Protein AF-A0A6J5XUC8-F1 (afdb_monomer_lite)

Foldseek 3Di:
DDDDDPPPPPDDPPPDPPCPPPDDDDDDDPPDDPVVVVVVVVVVVVVVPPPQDPVNVVVVVVVVVVVVVVVVVVVVQVVCVVVVHHDDDDPPDDDPPDDDVVVDPPPDDDDD

Secondary structure (DSSP, 8-state):
-----TTGGG--TT---S-GGGSPPPPPPTT--HHHHHHHHHHHHHHHTTTS-HHHHHHHHHHHHHHHHHHHHHHHHHHHHHTT-----------TT---TTTS-TT-PPP-

Sequence (112 aa):
MAEWSTEFAKLMAGYFDPNPESKPALPVPVDMDEWEIETIFQAPAGLASTRKGKKAKRKAREKQLQEATRLVSLQKTRELKVAGIDVLQQPKTKSKRIIDYNAEIPFQRKPP

pLDDT: mean 75.25, std 16.05, range [37.28, 95.38]

Radius of gyration: 29.8 Å; chains: 1; bounding box: 40×54×84 Å

Organism: Prunus armeniaca (NCBI:txid36596)

Structure (mmCIF, N/CA/C/O backbone):
data_AF-A0A6J5XUC8-F1
#
_entry.id   AF-A0A6J5XUC8-F1
#
loop_
_atom_site.group_PDB
_atom_site.id
_atom_site.type_symbol
_atom_site.label_atom_id
_atom_site.label_alt_id
_atom_site.label_comp_id
_atom_site.label_asym_id
_atom_site.label_entity_id
_atom_site.label_seq_id
_atom_site.pdbx_PDB_ins_code
_atom_site.Cartn_x
_atom_site.Cartn_y
_atom_site.Cartn_z
_atom_site.occupancy
_atom_site.B_iso_or_equiv
_atom_site.auth_seq_id
_atom_site.auth_comp_id
_atom_site.auth_asym_id
_atom_site.auth_atom_id
_atom_site.pdbx_PDB_model_num
ATOM 1 N N . MET A 1 1 ? -14.343 9.794 -62.462 1.00 41.28 1 MET A N 1
ATOM 2 C CA . MET A 1 1 ? -13.387 8.905 -63.153 1.00 41.28 1 MET A CA 1
ATOM 3 C C . MET A 1 1 ? -12.024 9.572 -63.166 1.00 41.28 1 MET A C 1
ATOM 5 O O . MET A 1 1 ? -11.868 10.532 -63.905 1.00 41.28 1 MET A O 1
ATOM 9 N N . ALA A 1 2 ? -11.115 9.108 -62.305 1.00 39.38 2 ALA A N 1
ATOM 10 C CA . ALA A 1 2 ? -9.658 9.062 -62.489 1.00 39.38 2 ALA A CA 1
ATOM 11 C C . ALA A 1 2 ? -9.033 8.702 -61.129 1.00 39.38 2 ALA A C 1
ATOM 13 O O . ALA A 1 2 ? -8.595 9.564 -60.374 1.00 39.38 2 ALA A O 1
ATOM 14 N N . GLU A 1 3 ? -9.069 7.411 -60.800 1.00 50.59 3 GLU A N 1
ATOM 15 C CA . GLU A 1 3 ? -8.196 6.814 -59.790 1.00 50.59 3 GLU A CA 1
ATOM 16 C C . GLU A 1 3 ? -6.761 6.890 -60.320 1.00 50.59 3 GLU A C 1
ATOM 18 O O . GLU A 1 3 ? -6.435 6.198 -61.279 1.00 50.59 3 GLU A O 1
ATOM 23 N N . TRP A 1 4 ? -5.912 7.742 -59.743 1.00 39.69 4 TRP A N 1
ATOM 24 C CA . TRP A 1 4 ? -4.474 7.729 -60.018 1.00 39.69 4 TRP A CA 1
ATOM 25 C C . TRP A 1 4 ? -3.672 7.858 -58.716 1.00 39.69 4 TRP A C 1
ATOM 27 O O . TRP A 1 4 ? -3.433 8.940 -58.195 1.00 39.69 4 TRP A O 1
ATOM 37 N N . SER A 1 5 ? -3.253 6.684 -58.238 1.00 44.09 5 SER A N 1
ATOM 38 C CA . SER A 1 5 ? -1.907 6.374 -57.745 1.00 44.09 5 SER A CA 1
ATOM 39 C C . SER A 1 5 ? -1.366 7.122 -56.515 1.00 44.09 5 SER A C 1
ATOM 41 O O . SER A 1 5 ? -0.473 7.967 -56.601 1.00 44.09 5 SER A O 1
ATOM 43 N N . THR A 1 6 ? -1.752 6.633 -55.338 1.00 44.62 6 THR A N 1
ATOM 44 C CA . THR A 1 6 ? -1.074 6.843 -54.043 1.00 44.62 6 THR A CA 1
ATOM 45 C C . THR A 1 6 ? 0.331 6.206 -53.951 1.00 44.62 6 THR A C 1
ATOM 47 O O . THR A 1 6 ? 0.998 6.343 -52.931 1.00 44.62 6 THR A O 1
ATOM 50 N N . GLU A 1 7 ? 0.812 5.538 -55.006 1.00 45.25 7 GLU A N 1
ATOM 51 C CA . GLU A 1 7 ? 2.111 4.837 -55.069 1.00 45.25 7 GLU A CA 1
ATOM 52 C C . GLU A 1 7 ? 3.305 5.740 -55.450 1.00 45.25 7 GLU A C 1
ATOM 54 O O . GLU A 1 7 ? 4.456 5.362 -55.251 1.00 45.25 7 GLU A O 1
ATOM 59 N N . PHE A 1 8 ? 3.073 6.961 -55.952 1.00 37.28 8 PHE A N 1
ATOM 60 C CA . PHE A 1 8 ? 4.156 7.841 -56.436 1.00 37.28 8 PHE A CA 1
ATOM 61 C C . PHE A 1 8 ? 4.768 8.761 -55.364 1.00 37.28 8 PHE A C 1
ATOM 63 O O . PHE A 1 8 ? 5.811 9.373 -55.590 1.00 37.28 8 PHE A O 1
ATOM 70 N N . ALA A 1 9 ? 4.180 8.835 -54.167 1.00 49.06 9 ALA A N 1
ATOM 71 C CA . ALA A 1 9 ? 4.661 9.694 -53.077 1.00 49.06 9 ALA A CA 1
ATOM 72 C C . ALA A 1 9 ? 5.883 9.127 -52.318 1.00 49.06 9 ALA A C 1
ATOM 74 O O . ALA A 1 9 ? 6.260 9.648 -51.271 1.00 49.06 9 ALA A O 1
ATOM 75 N N . LYS A 1 10 ? 6.503 8.050 -52.818 1.00 52.94 10 LYS A N 1
ATOM 76 C CA . LYS A 1 10 ? 7.591 7.325 -52.140 1.00 52.94 10 LYS A CA 1
ATOM 77 C C . LYS A 1 10 ? 9.001 7.718 -52.608 1.00 52.94 10 LYS A C 1
ATOM 79 O O . LYS A 1 10 ? 9.976 7.229 -52.049 1.00 52.94 10 LYS A O 1
ATOM 84 N N . LEU A 1 11 ? 9.126 8.592 -53.614 1.00 48.28 11 LEU A N 1
ATOM 85 C CA . LEU A 1 11 ? 10.400 8.879 -54.298 1.00 48.28 11 LEU A CA 1
ATOM 86 C C . LEU A 1 11 ? 10.704 10.382 -54.482 1.00 48.28 11 LEU A C 1
ATOM 88 O O . LEU A 1 11 ? 11.410 10.756 -55.413 1.00 48.28 11 LEU A O 1
ATOM 92 N N . MET A 1 12 ? 10.213 11.266 -53.604 1.00 51.94 12 MET A N 1
ATOM 93 C CA . MET A 1 12 ? 10.657 12.670 -53.599 1.00 51.94 12 MET A CA 1
ATOM 94 C C . MET A 1 12 ? 11.862 12.845 -52.670 1.00 51.94 12 MET A C 1
ATOM 96 O O . MET A 1 12 ? 11.746 12.741 -51.446 1.00 51.94 12 MET A O 1
ATOM 100 N N . ALA A 1 13 ? 13.028 13.118 -53.259 1.00 45.09 13 ALA A N 1
ATOM 101 C CA . ALA A 1 13 ? 14.240 13.474 -52.530 1.00 45.09 13 ALA A CA 1
ATOM 102 C C . ALA A 1 13 ? 13.976 14.724 -51.668 1.00 45.09 13 ALA A C 1
ATOM 104 O O . ALA A 1 13 ? 13.758 15.811 -52.196 1.00 45.09 13 ALA A O 1
ATOM 105 N N . GLY A 1 14 ? 13.953 14.554 -50.342 1.00 55.50 14 GLY A N 1
ATOM 106 C CA . GLY A 1 14 ? 13.719 15.635 -49.375 1.00 55.50 14 GLY A CA 1
ATOM 107 C C . GLY A 1 14 ? 12.520 15.442 -48.443 1.00 55.50 14 GLY A C 1
ATOM 108 O O . GLY A 1 14 ? 12.398 16.186 -47.474 1.00 55.50 14 GLY A O 1
ATOM 109 N N . TYR A 1 15 ? 11.675 14.426 -48.651 1.00 56.56 15 TYR A N 1
ATOM 110 C CA . TYR A 1 15 ? 10.653 14.042 -47.668 1.00 56.56 15 TYR A CA 1
ATOM 111 C C . TYR A 1 15 ? 11.282 13.172 -46.565 1.00 56.56 15 TYR A C 1
ATOM 113 O O . TYR A 1 15 ? 11.052 11.966 -46.479 1.00 56.56 15 TYR A O 1
ATOM 121 N N . PHE A 1 16 ? 12.163 13.773 -45.758 1.00 54.66 16 PHE A N 1
ATOM 122 C CA . PHE A 1 16 ? 12.664 13.138 -44.542 1.00 54.66 16 PHE A CA 1
ATOM 123 C C . PHE A 1 16 ? 11.548 13.192 -43.505 1.00 54.66 16 PHE A C 1
ATOM 125 O O . PHE A 1 16 ? 11.158 14.269 -43.057 1.00 54.66 16 PHE A O 1
ATOM 132 N N . ASP A 1 17 ? 11.007 12.028 -43.167 1.00 62.88 17 ASP A N 1
ATOM 133 C CA . ASP A 1 17 ? 10.055 11.902 -42.075 1.00 62.88 17 ASP A CA 1
ATOM 134 C C . ASP A 1 17 ? 10.714 12.423 -40.786 1.00 62.88 17 ASP A C 1
ATOM 136 O O . ASP A 1 17 ? 11.730 11.863 -40.368 1.00 62.88 17 ASP A O 1
ATOM 140 N N . PRO A 1 18 ? 10.197 13.496 -40.165 1.00 69.81 18 PRO A N 1
ATOM 141 C CA . PRO A 1 18 ? 10.820 14.098 -38.994 1.00 69.81 18 PRO A CA 1
ATOM 142 C C . PRO A 1 18 ? 10.762 13.191 -37.760 1.00 69.81 18 PRO A C 1
ATOM 144 O O . PRO A 1 18 ? 11.420 13.493 -36.766 1.00 69.81 18 PRO A O 1
ATOM 147 N N . ASN A 1 19 ? 9.985 12.101 -37.787 1.00 60.03 19 ASN A N 1
ATOM 148 C CA . ASN A 1 19 ? 9.899 11.179 -36.665 1.00 60.03 19 ASN A CA 1
ATOM 149 C C . ASN A 1 19 ? 9.758 9.713 -37.115 1.00 60.03 19 ASN A C 1
ATOM 151 O O . ASN A 1 19 ? 8.695 9.100 -36.958 1.00 60.03 19 ASN A O 1
ATOM 155 N N . PRO A 1 20 ? 10.844 9.107 -37.630 1.00 64.19 20 PRO A N 1
ATOM 156 C CA . PRO A 1 20 ? 10.831 7.707 -38.045 1.00 64.19 20 PRO A CA 1
ATOM 157 C C . PRO A 1 20 ? 10.604 6.745 -36.866 1.00 64.19 20 PRO A C 1
ATOM 159 O O . PRO A 1 20 ? 10.144 5.626 -37.079 1.00 64.19 20 PRO A O 1
ATOM 162 N N . GLU A 1 21 ? 10.863 7.182 -35.629 1.00 62.22 21 GLU A N 1
ATOM 163 C CA . GLU A 1 21 ? 10.675 6.399 -34.400 1.00 62.22 21 GLU A CA 1
ATOM 164 C C . GLU A 1 21 ? 9.201 6.252 -33.980 1.00 62.22 21 GLU A C 1
ATOM 166 O O . GLU A 1 21 ? 8.880 5.401 -33.154 1.00 62.22 21 GLU A O 1
ATOM 171 N N . SER A 1 22 ? 8.288 7.053 -34.545 1.00 65.62 22 SER A N 1
ATOM 172 C CA . SER A 1 22 ? 6.847 6.990 -34.236 1.00 65.62 22 SER A CA 1
ATOM 173 C C . SER A 1 22 ? 6.059 6.033 -35.131 1.00 65.62 22 SER A C 1
ATOM 175 O O . SER A 1 22 ? 4.848 5.880 -34.956 1.00 65.62 22 SER A O 1
ATOM 177 N N . LYS A 1 23 ? 6.715 5.386 -36.099 1.00 66.75 23 LYS A N 1
ATOM 178 C CA . LYS A 1 23 ? 6.055 4.391 -36.945 1.00 66.75 23 LYS A CA 1
ATOM 179 C C . LYS A 1 23 ? 5.795 3.121 -36.138 1.00 66.75 23 LYS A C 1
ATOM 181 O O . LYS A 1 23 ? 6.697 2.659 -35.438 1.00 66.75 23 LYS A O 1
ATOM 186 N N . PRO A 1 24 ? 4.592 2.525 -36.238 1.00 71.25 24 PRO A N 1
ATOM 187 C CA . PRO A 1 24 ? 4.383 1.194 -35.693 1.00 71.25 24 PRO A CA 1
ATOM 188 C C . PRO A 1 24 ? 5.375 0.230 -36.349 1.00 71.25 24 PRO A C 1
ATOM 190 O O . PRO A 1 24 ? 5.679 0.358 -37.538 1.00 71.25 24 PRO A O 1
ATOM 193 N N . ALA A 1 25 ? 5.883 -0.724 -35.568 1.00 72.38 25 ALA A N 1
ATOM 194 C CA . ALA A 1 25 ? 6.744 -1.767 -36.102 1.00 72.38 25 ALA A CA 1
ATOM 195 C C . ALA A 1 25 ? 6.025 -2.479 -37.255 1.00 72.38 25 ALA A C 1
ATOM 197 O O . ALA A 1 25 ? 4.829 -2.770 -37.165 1.00 72.38 25 ALA A O 1
ATOM 198 N N . LEU A 1 26 ? 6.756 -2.745 -38.338 1.00 73.12 26 LEU A N 1
ATOM 199 C CA . LEU A 1 26 ? 6.235 -3.578 -39.412 1.00 73.12 26 LEU A CA 1
ATOM 200 C C . LEU A 1 26 ? 5.851 -4.949 -38.829 1.00 73.12 26 LEU A C 1
ATOM 202 O O . LEU A 1 26 ? 6.576 -5.457 -37.967 1.00 73.12 26 LEU A O 1
ATOM 206 N N . PRO A 1 27 ? 4.715 -5.534 -39.253 1.00 73.44 27 PRO A N 1
ATOM 207 C CA . PRO A 1 27 ? 4.323 -6.858 -38.797 1.00 73.44 27 PRO A CA 1
ATOM 208 C C . PRO A 1 27 ? 5.420 -7.864 -39.151 1.00 73.44 27 PRO A C 1
ATOM 210 O O . PRO A 1 27 ? 5.998 -7.811 -40.238 1.00 73.44 27 PRO A O 1
ATOM 213 N N . VAL A 1 28 ? 5.716 -8.758 -38.207 1.00 65.69 28 VAL A N 1
ATOM 214 C CA . VAL A 1 28 ? 6.711 -9.820 -38.391 1.00 65.69 28 VAL A CA 1
ATOM 215 C C . VAL A 1 28 ? 6.269 -10.709 -39.569 1.00 65.69 28 VAL A C 1
ATOM 217 O O . VAL A 1 28 ? 5.074 -11.008 -39.660 1.00 65.69 28 VAL A O 1
ATOM 220 N N . PRO A 1 29 ? 7.174 -11.113 -40.482 1.00 73.69 29 PRO A N 1
ATOM 221 C CA . PRO A 1 29 ? 6.845 -12.059 -41.545 1.00 73.69 29 PRO A CA 1
ATOM 222 C C . PRO A 1 29 ? 6.242 -13.347 -40.972 1.00 73.69 29 PRO A C 1
ATOM 224 O O . PRO A 1 29 ? 6.698 -13.844 -39.945 1.00 73.69 29 PRO A O 1
ATOM 227 N N . VAL A 1 30 ? 5.208 -13.871 -41.631 1.00 67.38 30 VAL A N 1
ATOM 228 C CA . VAL A 1 30 ? 4.435 -15.037 -41.159 1.00 67.38 30 VAL A CA 1
ATOM 229 C C . VAL A 1 30 ? 5.283 -16.318 -41.125 1.00 67.38 30 VAL A C 1
ATOM 231 O O . VAL A 1 30 ? 5.032 -17.183 -40.293 1.00 67.38 30 VAL A O 1
ATOM 234 N N . ASP A 1 31 ? 6.326 -16.387 -41.956 1.00 75.75 31 ASP A N 1
ATOM 235 C CA . ASP A 1 31 ? 7.178 -17.567 -42.151 1.00 75.75 31 ASP A CA 1
ATOM 236 C C . ASP A 1 31 ? 8.560 -17.411 -41.482 1.00 75.75 31 ASP A C 1
ATOM 238 O O . ASP A 1 31 ? 9.588 -17.742 -42.067 1.00 75.75 31 ASP A O 1
ATOM 242 N N . MET A 1 32 ? 8.607 -16.824 -40.282 1.00 71.56 32 MET A N 1
ATOM 243 C CA . MET A 1 32 ? 9.825 -16.786 -39.459 1.00 71.56 32 MET A CA 1
ATOM 244 C C . MET A 1 32 ? 9.962 -18.084 -38.655 1.00 71.56 32 MET A C 1
ATOM 246 O O . MET A 1 32 ? 8.973 -18.590 -38.124 1.00 71.56 32 MET A O 1
ATOM 250 N N . ASP A 1 33 ? 11.184 -18.601 -38.517 1.00 82.25 33 ASP A N 1
ATOM 251 C CA . ASP A 1 33 ? 11.442 -19.813 -37.733 1.00 82.25 33 ASP A CA 1
ATOM 252 C C . ASP A 1 33 ? 11.101 -19.601 -36.244 1.00 82.25 33 ASP A C 1
ATOM 254 O O . ASP A 1 33 ? 11.328 -18.528 -35.674 1.00 82.25 33 ASP A O 1
ATOM 258 N N . GLU A 1 34 ? 10.588 -20.643 -35.578 1.00 77.44 34 GLU A N 1
ATOM 259 C CA . GLU A 1 34 ? 10.074 -20.578 -34.195 1.00 77.44 34 GLU A CA 1
ATOM 260 C C . GLU A 1 34 ? 11.090 -19.996 -33.190 1.00 77.44 34 GLU A C 1
ATOM 262 O O . GLU A 1 34 ? 10.720 -19.252 -32.279 1.00 77.44 34 GLU A O 1
ATOM 267 N N . TRP A 1 35 ? 12.383 -20.268 -33.389 1.00 79.44 35 TRP A N 1
ATOM 268 C CA . TRP A 1 35 ? 13.465 -19.765 -32.537 1.00 79.44 35 TRP A CA 1
ATOM 269 C C . TRP A 1 35 ? 13.742 -18.259 -32.719 1.00 79.44 35 TRP A C 1
ATOM 271 O O . TRP A 1 35 ? 14.068 -17.553 -31.758 1.00 79.44 35 TRP A O 1
ATOM 281 N N . GLU A 1 36 ? 13.576 -17.730 -33.933 1.00 75.25 36 GLU A N 1
ATOM 282 C CA . GLU A 1 36 ? 13.757 -16.302 -34.222 1.00 75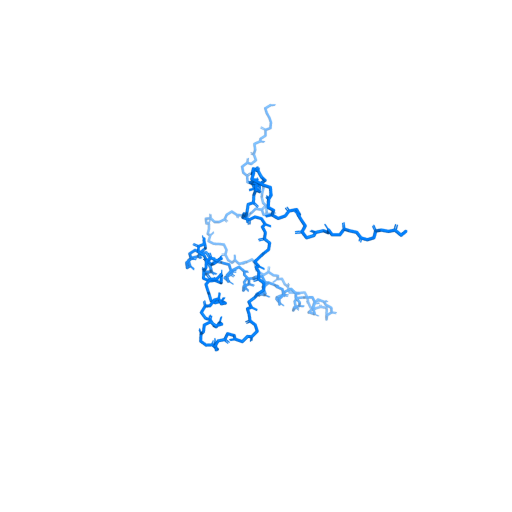.25 36 GLU A CA 1
ATOM 283 C C . GLU A 1 36 ? 12.561 -15.481 -33.740 1.00 75.25 36 GLU A C 1
ATOM 285 O O . GLU A 1 36 ? 12.726 -14.403 -33.160 1.00 75.25 36 GLU A O 1
ATOM 290 N N . ILE A 1 37 ? 11.358 -16.037 -33.901 1.00 77.81 37 ILE A N 1
ATOM 291 C CA . ILE A 1 37 ? 10.114 -15.520 -33.331 1.00 77.81 37 ILE A CA 1
ATOM 292 C C . ILE A 1 37 ? 10.273 -15.346 -31.815 1.00 77.81 37 ILE A C 1
ATOM 294 O O . ILE A 1 37 ? 10.100 -14.238 -31.300 1.00 77.81 37 ILE A O 1
ATOM 298 N N . GLU A 1 38 ? 10.662 -16.400 -31.091 1.00 74.44 38 GLU A N 1
ATOM 299 C CA . GLU A 1 38 ? 10.829 -16.354 -29.632 1.00 74.44 38 GLU A CA 1
ATOM 300 C C . GLU A 1 38 ? 11.860 -15.296 -29.200 1.00 74.44 38 GLU A C 1
ATOM 302 O O . GLU A 1 38 ? 11.624 -14.524 -28.263 1.00 74.44 38 GLU A O 1
ATOM 307 N N . THR A 1 39 ? 12.961 -15.183 -29.943 1.00 82.19 39 THR A N 1
ATOM 308 C CA . THR A 1 39 ? 14.026 -14.205 -29.687 1.00 82.19 39 THR A CA 1
ATOM 309 C C . THR A 1 39 ? 13.543 -12.759 -29.868 1.00 82.19 39 THR A C 1
ATOM 311 O O . THR A 1 39 ? 13.796 -11.901 -29.012 1.00 82.19 39 THR A O 1
ATOM 314 N N . ILE A 1 40 ? 12.794 -12.470 -30.937 1.00 72.94 40 ILE A N 1
ATOM 315 C CA . ILE A 1 40 ? 12.254 -11.129 -31.217 1.00 72.94 40 ILE A CA 1
ATOM 316 C C . ILE A 1 40 ? 11.184 -10.734 -30.199 1.00 72.94 40 ILE A C 1
ATOM 318 O O . ILE A 1 40 ? 11.161 -9.582 -29.769 1.00 72.94 40 ILE A O 1
ATOM 322 N N . PHE A 1 41 ? 10.333 -11.663 -29.758 1.00 69.38 41 PHE A N 1
ATOM 323 C CA . PHE A 1 41 ? 9.325 -11.387 -28.729 1.00 69.38 41 PHE A CA 1
ATOM 324 C C . PHE A 1 41 ? 9.927 -11.201 -27.329 1.00 69.38 41 PHE A C 1
ATOM 326 O O . PHE A 1 41 ? 9.391 -10.443 -26.511 1.00 69.38 41 PHE A O 1
ATOM 333 N N . GLN A 1 42 ? 11.072 -11.823 -27.046 1.00 70.19 42 GLN A N 1
ATOM 334 C CA . GLN A 1 42 ? 11.768 -1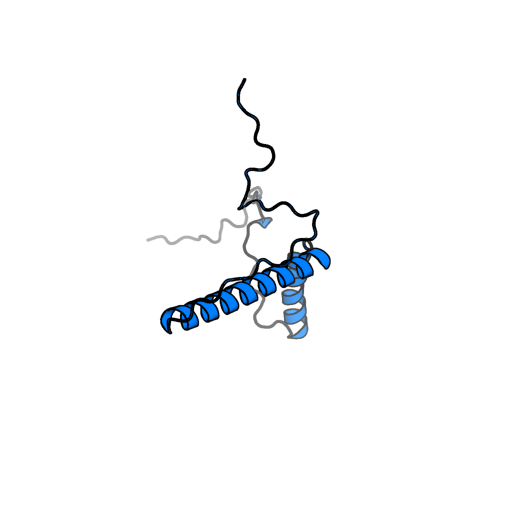1.679 -25.770 1.00 70.19 42 GLN A CA 1
ATOM 335 C C . GLN A 1 42 ? 12.491 -10.327 -25.626 1.00 70.19 42 GLN A C 1
ATOM 337 O O . GLN A 1 42 ? 12.522 -9.756 -24.529 1.00 70.19 42 GLN A O 1
ATOM 342 N N . ALA A 1 43 ? 13.022 -9.772 -26.718 1.00 66.56 43 ALA A N 1
ATOM 343 C CA . ALA A 1 43 ? 13.748 -8.500 -26.730 1.00 66.56 43 ALA A CA 1
ATOM 344 C C . ALA A 1 43 ? 12.962 -7.289 -26.154 1.00 66.56 43 ALA A C 1
ATOM 346 O O . ALA A 1 43 ? 13.489 -6.623 -25.252 1.00 66.56 43 ALA A O 1
ATOM 347 N N . PRO A 1 44 ? 11.706 -6.992 -26.560 1.00 64.88 44 PRO A N 1
ATOM 348 C CA . PRO A 1 44 ? 10.939 -5.867 -26.021 1.00 64.88 44 PRO A CA 1
ATOM 349 C C . PRO A 1 44 ? 10.516 -6.097 -24.567 1.00 64.88 44 PRO A C 1
ATOM 351 O O . PRO A 1 44 ? 10.512 -5.153 -23.776 1.00 64.88 44 PRO A O 1
ATOM 354 N N . ALA A 1 45 ? 10.218 -7.340 -24.173 1.00 62.41 45 ALA A N 1
ATOM 355 C CA . ALA A 1 45 ? 9.906 -7.684 -22.785 1.00 62.41 45 ALA A CA 1
ATOM 356 C C . ALA A 1 45 ? 11.120 -7.462 -21.864 1.00 62.41 45 ALA A C 1
ATOM 358 O O . ALA A 1 45 ? 10.984 -6.919 -20.762 1.00 62.41 45 ALA A O 1
ATOM 359 N N . GLY A 1 46 ? 12.318 -7.816 -22.341 1.00 64.31 46 GLY A N 1
ATOM 360 C CA . GLY A 1 46 ? 13.589 -7.521 -21.688 1.00 64.31 46 GLY A CA 1
ATOM 361 C C . GLY A 1 46 ? 13.797 -6.018 -21.525 1.00 64.31 46 GLY A C 1
ATOM 362 O O . GLY A 1 46 ? 13.960 -5.554 -20.393 1.00 64.31 46 GLY A O 1
ATOM 363 N N . LEU A 1 47 ? 13.692 -5.256 -22.619 1.00 60.56 47 LEU A N 1
ATOM 364 C CA . LEU A 1 47 ? 13.935 -3.811 -22.661 1.00 60.56 47 LEU A CA 1
ATOM 365 C C . LEU A 1 47 ? 12.921 -3.009 -21.826 1.00 60.56 47 LEU A C 1
ATOM 367 O O . LEU A 1 47 ? 13.314 -2.153 -21.034 1.00 60.56 47 LEU A O 1
ATOM 371 N N . ALA A 1 48 ? 11.628 -3.340 -21.890 1.00 61.81 48 ALA A N 1
ATOM 372 C CA . ALA A 1 48 ? 10.581 -2.713 -21.076 1.00 61.81 48 ALA A CA 1
ATOM 373 C C . ALA A 1 48 ? 10.758 -2.987 -19.570 1.00 61.81 48 ALA A C 1
ATOM 375 O O . ALA A 1 48 ? 10.288 -2.231 -18.714 1.00 61.81 48 ALA A O 1
ATOM 376 N N . SER A 1 49 ? 11.478 -4.057 -19.224 1.00 60.59 49 SER A N 1
ATOM 377 C CA . SER A 1 49 ? 11.765 -4.420 -17.840 1.00 60.59 49 SER A CA 1
ATOM 378 C C . SER A 1 49 ? 12.985 -3.701 -17.234 1.00 60.59 49 SER A C 1
ATOM 380 O O . SER A 1 49 ? 13.218 -3.833 -16.027 1.00 60.59 49 SER A O 1
ATOM 382 N N . THR A 1 50 ? 13.731 -2.908 -18.019 1.00 59.09 50 THR A N 1
ATOM 383 C CA . THR A 1 50 ? 15.073 -2.403 -17.653 1.00 59.09 50 THR A CA 1
ATOM 384 C C . THR A 1 50 ? 15.117 -1.239 -16.665 1.00 59.09 50 THR A C 1
ATOM 386 O O . THR A 1 50 ? 16.164 -1.012 -16.065 1.00 59.09 50 THR A O 1
ATOM 389 N N . ARG A 1 51 ? 14.019 -0.524 -16.382 1.00 56.44 51 ARG A N 1
ATOM 390 C CA . ARG A 1 51 ? 14.083 0.610 -15.428 1.00 56.44 51 ARG A CA 1
ATOM 391 C C . ARG A 1 51 ? 13.763 0.244 -13.974 1.00 56.44 51 ARG A C 1
ATOM 393 O O . ARG A 1 51 ? 14.057 1.010 -13.059 1.00 56.44 51 ARG A O 1
ATOM 400 N N . LYS A 1 52 ? 13.162 -0.926 -13.721 1.00 67.88 52 LYS A N 1
ATOM 401 C CA . LYS A 1 52 ? 12.780 -1.374 -12.368 1.00 67.88 52 LYS A CA 1
ATOM 402 C C . LYS A 1 52 ? 13.682 -2.526 -11.921 1.00 67.88 52 LYS A C 1
ATOM 404 O O . LYS A 1 52 ? 13.441 -3.681 -12.260 1.00 67.88 52 LYS A O 1
ATOM 409 N N . GLY A 1 53 ? 14.698 -2.220 -11.111 1.00 81.94 53 GLY A N 1
ATOM 410 C CA . GLY A 1 53 ? 15.597 -3.228 -10.531 1.00 81.94 53 GLY A CA 1
ATOM 411 C C . GLY A 1 53 ? 14.894 -4.238 -9.604 1.00 81.94 53 GLY A C 1
ATOM 412 O O . GLY A 1 53 ? 13.735 -4.059 -9.219 1.00 81.94 53 GLY A O 1
ATOM 413 N N . LYS A 1 54 ? 15.614 -5.289 -9.172 1.00 86.94 54 LYS A N 1
ATOM 414 C CA . LYS A 1 54 ? 15.094 -6.379 -8.307 1.00 86.94 54 LYS A CA 1
ATOM 415 C C . LYS A 1 54 ? 14.342 -5.867 -7.072 1.00 86.94 54 LYS A C 1
ATOM 417 O O . LYS A 1 54 ? 13.293 -6.401 -6.720 1.00 86.94 54 LYS A O 1
ATOM 422 N N . LYS A 1 55 ? 14.842 -4.797 -6.443 1.00 90.94 55 LYS A N 1
ATOM 423 C CA . LYS A 1 55 ? 14.195 -4.160 -5.284 1.00 90.94 55 LYS A CA 1
ATOM 424 C C . LYS A 1 55 ? 12.840 -3.538 -5.633 1.00 90.94 55 LYS A C 1
ATOM 426 O O . LYS A 1 55 ? 11.892 -3.721 -4.879 1.00 90.94 55 LYS A O 1
ATOM 431 N N . ALA A 1 56 ? 12.725 -2.860 -6.775 1.00 87.50 56 ALA A N 1
ATOM 432 C CA . ALA A 1 56 ? 11.471 -2.248 -7.211 1.00 87.50 56 ALA A CA 1
ATOM 433 C C . ALA A 1 56 ? 10.413 -3.311 -7.542 1.00 87.50 56 ALA A C 1
ATOM 435 O O . ALA A 1 56 ? 9.277 -3.201 -7.084 1.00 87.50 56 ALA A O 1
ATOM 436 N N . LYS A 1 57 ? 10.798 -4.383 -8.253 1.00 86.69 57 LYS A N 1
ATOM 437 C CA . LYS A 1 57 ? 9.905 -5.524 -8.525 1.00 86.69 57 LYS A CA 1
ATOM 438 C C . LYS A 1 57 ? 9.453 -6.205 -7.227 1.00 86.69 57 LYS A C 1
ATOM 440 O O . LYS A 1 57 ? 8.261 -6.437 -7.037 1.00 86.69 57 LYS A O 1
ATOM 445 N N . ARG A 1 58 ? 10.379 -6.445 -6.288 1.00 88.88 58 ARG A N 1
ATOM 446 C CA . ARG A 1 58 ? 10.060 -7.000 -4.962 1.00 88.88 58 ARG A CA 1
ATOM 447 C C . ARG A 1 58 ? 9.087 -6.108 -4.190 1.00 88.88 58 ARG A C 1
ATOM 449 O O . ARG A 1 58 ? 8.091 -6.612 -3.686 1.00 88.88 58 ARG A O 1
ATOM 456 N N . LYS A 1 59 ? 9.332 -4.795 -4.144 1.00 91.94 59 LYS A N 1
ATOM 457 C CA . LYS A 1 59 ? 8.468 -3.851 -3.425 1.00 91.94 59 LYS A CA 1
ATOM 458 C C . LYS A 1 59 ? 7.071 -3.758 -4.039 1.00 91.94 59 LYS A C 1
ATOM 460 O O . LYS A 1 59 ? 6.095 -3.686 -3.299 1.00 91.94 59 LYS A O 1
ATOM 465 N N . ALA A 1 60 ? 6.966 -3.801 -5.368 1.00 88.56 60 ALA A N 1
ATOM 466 C CA . ALA A 1 60 ? 5.681 -3.844 -6.064 1.00 88.56 60 ALA A CA 1
ATOM 467 C C . ALA A 1 60 ? 4.891 -5.115 -5.713 1.00 88.56 60 ALA A C 1
ATOM 469 O O . ALA A 1 60 ? 3.711 -5.025 -5.383 1.00 88.56 60 ALA A O 1
ATOM 470 N N . ARG A 1 61 ? 5.557 -6.278 -5.686 1.00 91.88 61 ARG A N 1
ATOM 471 C CA . ARG A 1 61 ? 4.937 -7.545 -5.269 1.00 91.88 61 ARG A CA 1
ATOM 472 C C . ARG A 1 61 ? 4.497 -7.521 -3.804 1.00 91.88 61 ARG A C 1
ATOM 474 O O . ARG A 1 61 ? 3.386 -7.930 -3.494 1.00 91.88 61 ARG A O 1
ATOM 481 N N . GLU A 1 62 ? 5.339 -7.023 -2.900 1.00 92.12 62 GLU A N 1
ATOM 482 C CA . GLU A 1 62 ? 4.991 -6.873 -1.479 1.00 92.12 62 GLU A CA 1
ATOM 483 C C . GLU A 1 62 ? 3.773 -5.956 -1.288 1.00 92.12 62 GLU A C 1
ATOM 485 O O . GLU A 1 62 ? 2.891 -6.271 -0.491 1.00 92.12 62 GLU A O 1
ATOM 490 N N . LYS A 1 63 ? 3.681 -4.864 -2.060 1.00 92.69 63 LYS A N 1
ATOM 491 C CA . LYS A 1 63 ? 2.523 -3.960 -2.054 1.00 92.69 63 LYS A CA 1
ATOM 492 C C . 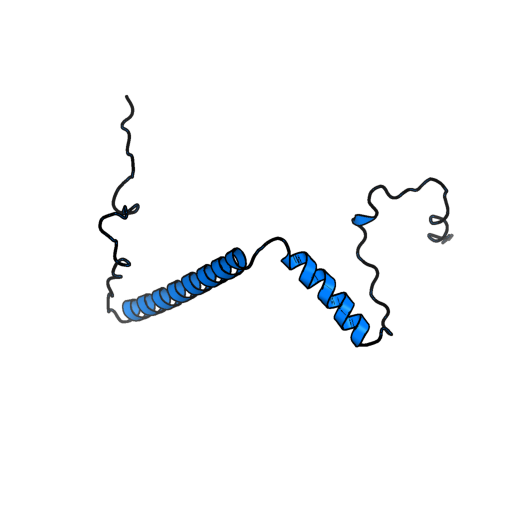LYS A 1 63 ? 1.242 -4.677 -2.492 1.00 92.69 63 LYS A C 1
ATOM 494 O O . LYS A 1 63 ? 0.242 -4.597 -1.786 1.00 92.69 63 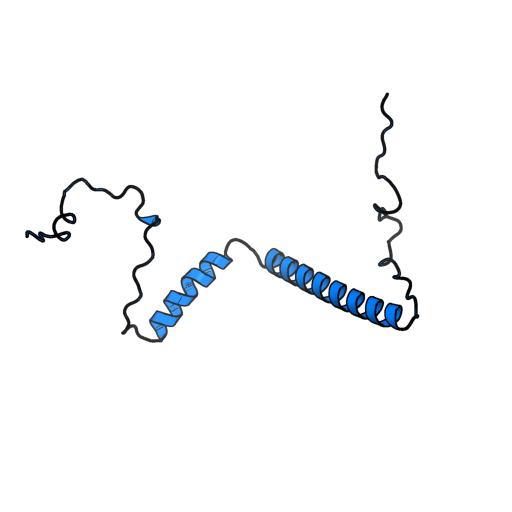LYS A O 1
ATOM 499 N N . GLN A 1 64 ? 1.290 -5.422 -3.595 1.00 93.19 64 GLN A N 1
ATOM 500 C CA . GLN A 1 64 ? 0.145 -6.200 -4.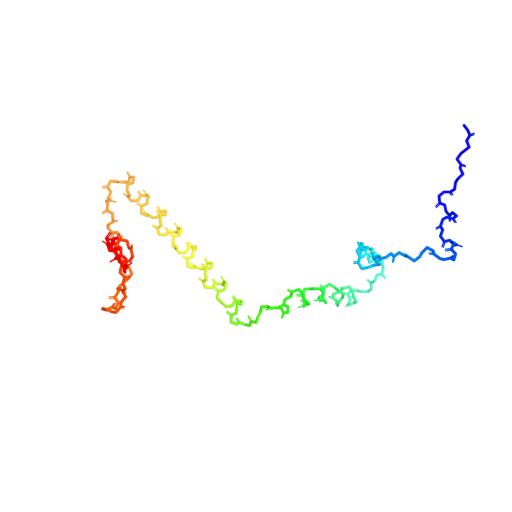086 1.00 93.19 64 GLN A CA 1
ATOM 501 C C . GLN A 1 64 ? -0.319 -7.246 -3.065 1.00 93.19 64 GLN A C 1
ATOM 503 O O . GLN A 1 64 ? -1.510 -7.358 -2.788 1.00 93.19 64 GLN A O 1
ATOM 508 N N . LEU A 1 65 ? 0.615 -7.975 -2.447 1.00 95.38 65 LEU A N 1
ATOM 509 C CA . LEU A 1 65 ? 0.292 -8.956 -1.405 1.00 95.38 65 LEU A CA 1
ATOM 510 C C . LEU A 1 65 ? -0.332 -8.296 -0.167 1.00 95.38 65 LEU A C 1
ATOM 512 O O . LEU A 1 65 ? -1.265 -8.842 0.425 1.00 95.38 65 LEU A O 1
ATOM 516 N N . GLN A 1 66 ? 0.149 -7.111 0.217 1.00 92.44 66 GLN A N 1
ATOM 517 C CA . GLN A 1 66 ? -0.408 -6.345 1.330 1.00 92.44 66 GLN A CA 1
ATOM 518 C C . GLN A 1 66 ? -1.837 -5.868 1.036 1.00 92.44 66 GLN A C 1
ATOM 520 O O . GLN A 1 66 ? -2.695 -5.939 1.918 1.00 92.44 66 GLN A O 1
ATOM 525 N N . GLU A 1 67 ? -2.100 -5.402 -0.185 1.00 93.81 67 GLU A N 1
ATOM 526 C CA . GLU A 1 67 ? -3.432 -4.994 -0.641 1.00 93.81 67 GLU A CA 1
ATOM 527 C C . GLU A 1 67 ? -4.397 -6.182 -0.683 1.00 93.81 67 GLU A C 1
ATOM 529 O O . GLU A 1 67 ? -5.477 -6.100 -0.101 1.00 93.81 67 GLU A O 1
ATOM 534 N N . ALA A 1 68 ? -3.980 -7.314 -1.257 1.00 94.38 68 ALA A N 1
ATOM 535 C CA . ALA A 1 68 ? -4.774 -8.540 -1.283 1.00 94.38 68 ALA A CA 1
ATOM 536 C C . ALA A 1 68 ? -5.132 -9.014 0.136 1.00 94.38 68 ALA A C 1
ATOM 538 O O . ALA A 1 68 ? -6.300 -9.242 0.446 1.00 94.38 68 ALA A O 1
ATOM 539 N N . THR A 1 69 ? -4.147 -9.064 1.040 1.00 93.94 69 THR A N 1
ATOM 540 C CA . THR A 1 69 ? -4.372 -9.431 2.449 1.00 93.94 69 THR A CA 1
ATOM 541 C C . THR A 1 69 ? -5.359 -8.483 3.133 1.00 93.94 69 THR A C 1
ATOM 543 O O . THR A 1 69 ? -6.229 -8.919 3.887 1.00 93.94 69 THR A O 1
ATOM 546 N N . ARG A 1 70 ? -5.255 -7.173 2.866 1.00 92.19 70 ARG A N 1
ATOM 547 C CA . ARG A 1 70 ? -6.181 -6.170 3.406 1.00 92.19 70 ARG A CA 1
ATOM 548 C C . ARG A 1 70 ? -7.606 -6.407 2.904 1.00 92.19 70 ARG A C 1
ATOM 550 O O . ARG A 1 70 ? -8.529 -6.358 3.713 1.00 92.19 70 ARG A O 1
ATOM 557 N N . LEU A 1 71 ? -7.790 -6.685 1.614 1.00 94.56 71 LEU A N 1
ATOM 558 C CA . LEU A 1 71 ? -9.108 -6.961 1.034 1.00 94.56 71 LEU A CA 1
ATOM 559 C C . LEU A 1 71 ? -9.757 -8.195 1.663 1.00 94.56 71 LEU A C 1
ATOM 561 O O . LEU A 1 71 ? -10.902 -8.111 2.101 1.00 94.56 71 LEU A O 1
ATOM 565 N N . VAL A 1 72 ? -9.001 -9.284 1.811 1.00 94.94 72 VAL A N 1
ATOM 566 C CA . VAL A 1 72 ? -9.481 -10.512 2.465 1.00 94.94 72 VAL A CA 1
ATOM 567 C C . VAL A 1 72 ? -9.881 -10.243 3.918 1.00 94.94 72 VAL A C 1
ATOM 569 O O . VA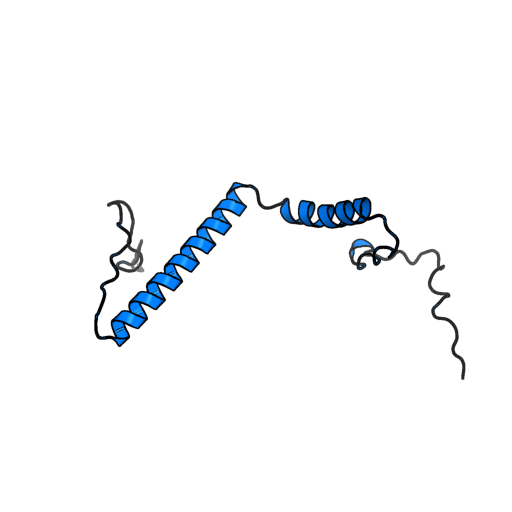L A 1 72 ? -10.963 -10.639 4.347 1.00 94.94 72 VAL A O 1
ATOM 572 N N . SER A 1 73 ? -9.060 -9.508 4.680 1.00 91.19 73 SER A N 1
ATOM 573 C CA . SER A 1 73 ? -9.418 -9.154 6.061 1.00 91.19 73 SER A CA 1
ATOM 574 C C . SER A 1 73 ? -10.696 -8.316 6.139 1.00 91.19 73 SER A C 1
ATOM 576 O O . SER A 1 73 ? -11.511 -8.530 7.031 1.00 91.19 73 SER A O 1
ATOM 578 N N . LEU A 1 74 ? -10.904 -7.402 5.184 1.00 92.12 74 LEU A N 1
ATOM 579 C CA . LEU A 1 74 ? -12.093 -6.558 5.143 1.00 92.12 74 LEU A CA 1
ATOM 580 C C . LEU A 1 74 ? -13.343 -7.369 4.815 1.00 92.12 74 LEU A C 1
ATOM 582 O O . LEU A 1 74 ? -14.359 -7.189 5.482 1.00 92.12 74 LEU A O 1
ATOM 586 N N . GLN A 1 75 ? -13.264 -8.268 3.834 1.00 95.12 75 GLN A N 1
ATOM 587 C CA . GLN A 1 75 ? -14.355 -9.186 3.502 1.00 95.12 75 GLN A CA 1
ATOM 588 C C . GLN A 1 75 ? -14.757 -10.010 4.726 1.00 95.12 75 GLN A C 1
ATOM 590 O O . GLN A 1 75 ? -15.907 -9.925 5.149 1.00 95.12 75 GLN A O 1
ATOM 595 N N . LYS A 1 76 ? -13.789 -10.646 5.398 1.00 93.69 76 LYS A N 1
ATOM 596 C CA . LYS A 1 76 ? -14.034 -11.394 6.639 1.00 93.69 76 LYS A CA 1
ATOM 597 C C . LYS A 1 76 ? -14.720 -10.543 7.712 1.00 93.69 76 LYS A C 1
ATOM 599 O O . LYS A 1 76 ? -15.680 -10.985 8.331 1.00 93.69 76 LYS A O 1
ATOM 604 N N . THR A 1 77 ? -14.252 -9.314 7.948 1.00 92.12 77 THR A N 1
ATOM 605 C CA . THR A 1 77 ? -14.890 -8.438 8.948 1.00 92.12 77 THR A CA 1
ATOM 606 C C . THR A 1 77 ? -16.302 -8.014 8.559 1.00 92.12 77 THR A C 1
ATOM 608 O O . THR A 1 77 ? -17.143 -7.865 9.437 1.00 92.12 77 THR A O 1
ATOM 611 N N . ARG A 1 78 ? -16.584 -7.832 7.263 1.00 94.00 78 ARG A N 1
ATOM 612 C CA . ARG A 1 78 ? -17.929 -7.491 6.782 1.00 94.00 78 ARG A CA 1
ATOM 613 C C . ARG A 1 78 ? -18.890 -8.654 6.979 1.00 94.00 78 ARG A C 1
ATOM 615 O O . ARG A 1 78 ? -19.982 -8.431 7.479 1.00 94.00 78 ARG A O 1
ATOM 622 N N . GLU A 1 79 ? -18.471 -9.870 6.643 1.00 94.25 79 GLU A N 1
ATOM 623 C CA . GLU A 1 79 ? -19.276 -11.082 6.835 1.00 94.25 79 GLU A CA 1
ATOM 624 C C . GLU A 1 79 ? -19.604 -11.313 8.314 1.00 94.25 79 GLU A C 1
ATOM 626 O O . GLU A 1 79 ? -20.761 -11.528 8.664 1.00 94.25 79 GLU A O 1
ATOM 631 N N . LEU A 1 80 ? -18.615 -11.171 9.201 1.00 94.44 80 LEU A N 1
ATOM 632 C CA . LEU A 1 80 ? -18.834 -11.285 10.647 1.00 94.44 80 LEU A CA 1
ATOM 633 C C . LEU A 1 80 ? -19.757 -10.186 11.184 1.00 94.44 80 LEU A C 1
ATOM 635 O O . LEU A 1 80 ? -20.638 -10.470 11.993 1.00 94.44 80 LEU A O 1
ATOM 639 N N . LYS A 1 81 ? -19.620 -8.955 10.678 1.00 93.06 81 LYS A N 1
ATOM 640 C CA . LYS A 1 81 ? -20.499 -7.846 11.051 1.00 93.06 81 LYS A CA 1
ATOM 641 C C . LYS A 1 81 ? -21.947 -8.077 10.616 1.00 93.06 81 LYS A C 1
ATOM 643 O O . LYS A 1 81 ? -22.859 -7.765 11.371 1.00 93.06 81 LYS A O 1
ATOM 648 N N . VAL A 1 82 ? -22.168 -8.647 9.429 1.00 93.75 82 VAL A N 1
ATOM 649 C CA . VAL A 1 82 ? -23.510 -9.050 8.966 1.00 93.75 82 VAL A CA 1
ATOM 650 C C . VAL A 1 82 ? -24.097 -10.137 9.870 1.00 93.75 82 VAL A C 1
ATOM 652 O O . VAL A 1 82 ? -25.285 -10.098 10.169 1.00 93.75 82 VAL A O 1
ATOM 655 N N . ALA A 1 83 ? -23.266 -11.052 10.372 1.00 94.56 83 ALA A N 1
ATOM 656 C CA . ALA A 1 83 ? -23.665 -12.041 11.372 1.00 94.56 83 ALA A CA 1
ATOM 657 C C . ALA A 1 83 ? -23.875 -11.454 12.789 1.00 94.56 83 ALA A C 1
ATOM 659 O O . ALA A 1 83 ? -24.175 -12.201 13.716 1.00 94.56 83 ALA A O 1
ATOM 660 N N . GLY A 1 84 ? -23.715 -10.138 12.976 1.00 92.75 84 GLY A N 1
ATOM 661 C CA . GLY A 1 84 ? -23.884 -9.455 14.262 1.00 92.75 84 GLY A CA 1
ATOM 662 C C . GLY A 1 84 ? -22.680 -9.554 15.205 1.00 92.75 84 GLY A C 1
ATOM 663 O O . GLY A 1 84 ? -22.787 -9.168 16.366 1.00 92.75 84 GLY A O 1
ATOM 664 N N . ILE A 1 85 ? -21.535 -10.060 14.733 1.00 90.62 85 ILE A N 1
ATOM 665 C CA . ILE A 1 85 ? -20.300 -10.184 15.515 1.00 90.62 85 ILE A CA 1
ATOM 666 C C . ILE A 1 85 ? -19.350 -9.049 15.129 1.00 90.62 85 ILE A C 1
ATOM 668 O O . ILE A 1 85 ? -18.724 -9.069 14.064 1.00 90.62 85 ILE A O 1
ATOM 672 N N . ASP A 1 86 ? -19.194 -8.072 16.020 1.00 86.06 86 ASP A N 1
ATOM 673 C CA . ASP A 1 86 ? -18.239 -6.983 15.824 1.00 86.06 86 ASP A CA 1
ATOM 674 C C . ASP A 1 86 ? -16.819 -7.412 16.218 1.00 86.06 86 ASP A C 1
ATOM 676 O O . ASP A 1 86 ? -16.501 -7.668 17.380 1.00 86.06 86 ASP A O 1
ATOM 680 N N . VAL A 1 87 ? -15.928 -7.461 15.225 1.00 84.12 87 VAL A N 1
ATOM 681 C CA . VAL A 1 87 ? -14.499 -7.720 15.429 1.00 84.12 87 VAL A CA 1
ATOM 682 C C . VAL A 1 87 ? -13.742 -6.397 15.452 1.00 84.12 87 VAL A C 1
ATOM 684 O O . VAL A 1 87 ? -13.607 -5.727 14.426 1.00 84.12 87 VAL A O 1
ATOM 687 N N . LEU A 1 88 ? -13.191 -6.039 16.613 1.00 79.69 88 LEU A N 1
ATOM 688 C CA . LEU A 1 88 ? -12.277 -4.904 16.741 1.00 79.69 88 LEU A CA 1
ATOM 689 C C . LEU A 1 88 ? -10.988 -5.191 15.957 1.00 79.69 88 LEU A C 1
ATOM 691 O O . LEU A 1 88 ? -10.242 -6.120 16.274 1.00 79.69 88 LEU A O 1
ATOM 695 N N . GLN A 1 89 ? -10.710 -4.388 14.928 1.00 74.81 89 GLN A N 1
ATOM 696 C CA . GLN A 1 89 ? -9.435 -4.464 14.219 1.00 74.81 89 GLN A CA 1
ATOM 697 C C . GLN A 1 89 ? -8.322 -3.949 15.131 1.00 74.81 89 GLN A C 1
ATOM 699 O O . GLN A 1 89 ? -8.222 -2.752 15.395 1.00 74.81 89 GLN A O 1
ATOM 704 N N . GLN A 1 90 ? -7.471 -4.858 15.602 1.00 69.56 90 GLN A N 1
ATOM 705 C CA . GLN A 1 90 ? -6.292 -4.480 16.371 1.00 69.56 90 GLN A CA 1
ATOM 706 C C . GLN A 1 90 ? -5.314 -3.720 15.461 1.00 69.56 90 GLN A C 1
ATOM 708 O O . GLN A 1 90 ? -5.005 -4.196 14.358 1.00 69.56 90 GLN A O 1
ATOM 713 N N . PRO A 1 91 ? -4.803 -2.550 15.883 1.00 68.88 91 PRO A N 1
ATOM 714 C CA . PRO A 1 91 ? -3.782 -1.855 15.120 1.00 68.88 91 PRO A CA 1
ATOM 715 C C . PRO A 1 91 ? -2.552 -2.758 14.999 1.00 68.88 91 PRO A C 1
ATOM 717 O O . PRO A 1 91 ? -2.131 -3.389 15.968 1.00 68.88 91 PRO A O 1
ATOM 720 N N . LYS A 1 92 ? -1.955 -2.819 13.799 1.00 68.69 92 LYS A N 1
ATOM 721 C CA . LYS A 1 92 ? -0.672 -3.507 13.599 1.00 68.69 92 LYS A CA 1
ATOM 722 C C . LYS A 1 92 ? 0.339 -2.850 14.539 1.00 68.69 92 LYS A C 1
ATOM 724 O O . LYS A 1 92 ? 0.682 -1.687 14.349 1.00 68.69 92 LYS A O 1
ATOM 729 N N . THR A 1 93 ? 0.705 -3.585 15.584 1.00 59.84 93 THR A N 1
ATOM 730 C CA . THR A 1 93 ? 1.514 -3.187 16.742 1.00 59.84 93 THR A CA 1
ATOM 731 C C . THR A 1 93 ? 2.503 -2.065 16.436 1.00 59.84 93 THR A C 1
ATOM 733 O O . THR A 1 93 ? 3.422 -2.236 15.630 1.00 59.84 93 THR A O 1
ATOM 736 N N . LYS A 1 94 ? 2.334 -0.919 17.100 1.00 56.94 94 LYS A N 1
ATOM 737 C CA . LYS A 1 94 ? 3.249 0.213 16.974 1.00 56.94 94 LYS A CA 1
ATOM 738 C C . LYS A 1 94 ? 4.347 0.068 18.017 1.00 56.94 94 LYS A C 1
ATOM 740 O O . LYS A 1 94 ? 4.101 0.122 19.217 1.00 56.94 94 LYS A O 1
ATOM 745 N N . SER A 1 95 ? 5.577 -0.120 17.544 1.00 63.78 95 SER A N 1
ATOM 746 C CA . SER A 1 95 ? 6.762 0.220 18.334 1.00 63.78 95 SER A CA 1
ATOM 747 C C . SER A 1 95 ? 6.570 1.624 18.917 1.00 63.78 95 SER A C 1
ATOM 749 O O . SER A 1 95 ? 6.057 2.492 18.211 1.00 63.78 95 SER A O 1
ATOM 751 N N . LYS A 1 96 ? 7.008 1.868 20.163 1.00 67.06 96 LYS A N 1
ATOM 752 C CA . LYS A 1 96 ? 6.832 3.148 20.892 1.00 67.06 96 LYS A CA 1
ATOM 753 C C . LYS A 1 96 ? 7.301 4.400 20.121 1.00 67.06 96 LYS A C 1
ATOM 755 O O . LYS A 1 96 ? 7.016 5.512 20.534 1.00 67.06 96 LYS A O 1
ATOM 760 N N . ARG A 1 97 ? 8.040 4.221 19.020 1.00 72.94 97 ARG A N 1
ATOM 761 C CA . ARG A 1 97 ? 8.578 5.277 18.151 1.00 72.94 97 ARG A CA 1
ATOM 762 C C . ARG A 1 97 ? 7.708 5.626 16.929 1.00 72.94 97 ARG A C 1
ATOM 764 O O . ARG A 1 97 ? 8.105 6.497 16.166 1.00 72.94 97 ARG A O 1
ATOM 771 N N . ILE A 1 98 ? 6.582 4.948 16.688 1.00 81.88 98 ILE A N 1
ATOM 772 C CA . ILE A 1 98 ? 5.744 5.171 15.494 1.00 81.88 98 ILE A CA 1
ATOM 773 C C . ILE A 1 98 ? 4.548 6.062 15.847 1.00 81.88 98 ILE A C 1
ATOM 775 O O . ILE A 1 98 ? 3.726 5.686 16.678 1.00 81.88 98 ILE A O 1
ATOM 779 N N . ILE A 1 99 ? 4.439 7.208 15.170 1.00 82.50 99 ILE A N 1
ATOM 780 C CA . ILE A 1 99 ? 3.355 8.186 15.344 1.00 82.50 99 ILE A CA 1
ATOM 781 C C . ILE A 1 99 ? 2.043 7.635 14.768 1.00 82.50 99 ILE A C 1
ATOM 783 O O . ILE A 1 99 ? 2.015 7.060 13.674 1.00 82.50 99 ILE A O 1
ATOM 787 N N . ASP A 1 100 ? 0.939 7.814 15.497 1.00 84.75 100 ASP A N 1
ATOM 788 C CA . ASP A 1 100 ? -0.405 7.559 14.988 1.00 84.75 100 ASP A CA 1
ATOM 789 C C . ASP A 1 100 ? -1.010 8.792 14.319 1.00 84.75 100 ASP A C 1
ATOM 791 O O . ASP A 1 100 ? -1.652 9.615 14.959 1.00 84.75 100 ASP A O 1
ATOM 795 N N . TYR A 1 101 ? -0.855 8.868 12.999 1.00 85.75 101 TYR A N 1
ATOM 796 C CA . TYR A 1 101 ? -1.410 9.944 12.177 1.00 85.75 101 TYR A CA 1
ATOM 797 C C . TYR A 1 101 ? -2.944 10.050 12.202 1.00 85.75 101 TYR A C 1
ATOM 799 O O . TYR A 1 101 ? -3.470 11.073 11.780 1.00 85.75 101 TYR A O 1
ATOM 807 N N . ASN A 1 102 ? -3.670 9.007 12.625 1.00 87.44 102 ASN A N 1
ATOM 808 C CA . ASN A 1 102 ? -5.133 9.058 12.715 1.00 87.44 102 ASN A CA 1
ATOM 809 C C . ASN A 1 102 ? -5.621 9.558 14.085 1.00 87.44 102 ASN A C 1
ATOM 811 O O . ASN A 1 102 ? -6.737 10.052 14.188 1.00 87.44 102 ASN A O 1
ATOM 815 N N . ALA A 1 103 ? -4.810 9.400 15.134 1.00 87.38 103 ALA A N 1
ATOM 816 C CA . ALA A 1 103 ? -5.169 9.819 16.488 1.00 87.38 103 ALA A CA 1
ATOM 817 C C . ALA A 1 103 ? -4.792 11.282 16.767 1.00 87.38 103 ALA A C 1
ATOM 819 O O . ALA A 1 103 ? -5.450 11.944 17.565 1.00 87.38 103 ALA A O 1
ATOM 820 N N . GLU A 1 104 ? -3.743 11.789 16.115 1.00 83.44 104 GLU A N 1
ATOM 821 C CA . GLU A 1 104 ? -3.175 13.110 16.384 1.00 83.44 104 GLU A CA 1
ATOM 822 C C . GLU A 1 104 ? -2.809 13.828 15.082 1.00 83.44 104 GLU A C 1
ATOM 824 O O . GLU A 1 104 ? -2.449 13.189 14.094 1.00 83.44 104 GLU A O 1
ATOM 829 N N . ILE A 1 105 ? -2.849 15.166 15.092 1.00 87.31 105 ILE A N 1
ATOM 830 C CA . ILE A 1 105 ? -2.325 15.998 14.000 1.00 87.31 105 ILE A CA 1
ATOM 831 C C . ILE A 1 105 ? -0.820 16.186 14.238 1.00 87.31 105 ILE A C 1
ATOM 833 O O . ILE A 1 105 ? -0.440 16.941 15.140 1.00 87.31 105 ILE A O 1
ATOM 837 N N . PRO A 1 106 ? 0.070 15.546 13.456 1.00 88.12 106 PRO A N 1
ATOM 838 C CA . PRO A 1 106 ? 1.501 15.685 13.682 1.00 88.12 106 PRO A CA 1
ATOM 839 C C . PRO A 1 106 ? 1.954 17.111 13.372 1.00 88.12 106 PRO A C 1
ATOM 841 O O . PRO A 1 106 ? 1.557 17.693 12.364 1.00 88.12 106 PRO A O 1
ATOM 844 N N . PHE A 1 107 ? 2.841 17.646 14.212 1.00 87.50 107 PHE A N 1
ATOM 845 C CA . PHE A 1 107 ? 3.454 18.966 14.027 1.00 87.50 107 PHE A CA 1
ATOM 846 C C . PHE A 1 107 ? 2.449 20.131 13.924 1.00 87.50 107 PHE A C 1
ATOM 848 O O . PHE A 1 107 ? 2.690 21.086 13.183 1.00 87.50 107 PHE A O 1
ATOM 855 N N . GLN A 1 108 ? 1.341 20.089 14.674 1.00 89.81 108 GLN A N 1
ATOM 856 C CA . GLN A 1 108 ? 0.399 21.209 14.737 1.00 89.81 108 GLN A CA 1
ATOM 857 C C . GLN A 1 108 ? 1.110 22.496 15.194 1.00 89.81 108 GLN A C 1
ATOM 859 O O . GLN A 1 108 ? 1.567 22.607 16.332 1.00 89.81 108 GLN A O 1
ATOM 864 N N . ARG A 1 109 ? 1.176 23.494 14.308 1.00 91.12 109 ARG A N 1
ATOM 865 C CA . ARG A 1 109 ? 1.595 24.861 14.636 1.00 91.12 109 ARG A CA 1
ATOM 866 C C . ARG A 1 109 ? 0.355 25.740 14.697 1.00 91.12 109 ARG A C 1
ATOM 868 O O . ARG A 1 109 ? -0.427 25.756 13.749 1.00 91.12 109 ARG A O 1
ATOM 875 N N . LYS A 1 110 ? 0.162 26.447 15.810 1.00 91.06 110 LYS A N 1
ATOM 876 C CA . LYS A 1 110 ? -0.885 27.468 15.895 1.00 91.06 110 LYS A CA 1
ATOM 877 C C . LYS A 1 110 ? -0.430 28.697 15.095 1.00 91.06 110 LYS A C 1
ATOM 879 O O . LYS A 1 110 ? 0.760 29.016 15.162 1.00 91.06 110 LYS A O 1
ATOM 884 N N . PRO A 1 111 ? -1.320 29.330 14.312 1.00 87.88 111 PRO A N 1
ATOM 885 C CA . PRO A 1 111 ? -0.991 30.592 13.661 1.00 87.88 111 PRO A CA 1
ATOM 886 C C . PRO A 1 111 ? -0.630 31.650 14.724 1.00 87.88 111 PRO A C 1
ATOM 888 O O . PRO A 1 111 ? -1.161 31.560 15.837 1.00 87.88 111 PRO A O 1
ATOM 891 N N . PRO A 1 112 ? 0.301 32.571 14.412 1.00 84.88 112 PRO A N 1
ATOM 892 C CA . PRO A 1 112 ? 0.695 33.655 15.309 1.00 84.88 112 PRO A CA 1
ATOM 893 C C . PRO A 1 112 ? -0.426 34.677 15.521 1.00 84.88 112 PRO A C 1
ATOM 895 O O . PRO A 1 112 ? -1.266 34.837 14.604 1.00 84.88 112 PRO A O 1
#

InterPro domains:
  IPR047242 Pre-mRNA splicing factor component CDC5L/Cef1 [PTHR45885] (6-112)